Protein AF-A0A7S3DRX8-F1 (afdb_monomer)

Organism: NCBI:txid265537

Nearest PDB structures (foldseek):
  2kin-assembly1_B  TM=6.935E-01  e=4.777E-01  Rattus norvegicus
  3kin-assembly1_B  TM=5.069E-01  e=1.336E-01  Rattus norvegicus

InterPro domains:
  IPR001752 Kinesin motor domain [PF00225] (3-36)
  IPR001752 Kinesin motor domain [PS50067] (1-36)
  IPR027417 P-loop containing nucleoside triphosphate hydrolase [SSF52540] (3-72)
  IPR027640 Kinesin-like protein [PTHR47969] (2-103)

Sequence (115 aa):
GSGNSRTMMVVNISPVDTSLEESMNALQFATRVRNIQLDTAQQSGGGVVEKNLQDTIRGLKKQLKTLKGAQEKLETECTTLKRDNARMSEQVQTIQTARLQSKAYEGLQKQTIEL

Radius of gyration: 44.86 Å; Cα contacts (8 Å, |Δi|>4): 20; chains: 1; bounding box: 63×27×136 Å

Secondary structure (DSSP, 8-state):
---S-----------SGGGHHHHHHHHHHHHHHHT-------TTTHHHHHHHHHHHHHHHHHHHHHHHHHHHHHHHHHHHHHHHHHHHHHHHHHHHHHHHHHHHHHHHHHHHHT-

Mean predicted aligned error: 15.03 Å

Solvent-accessible surface area (backbone atoms only — not comparable to full-atom values): 6878 Å² total; per-residue (Å²): 133,90,71,80,65,92,84,82,88,86,85,88,72,68,96,47,77,94,41,44,68,62,39,49,52,53,49,54,50,50,53,56,58,70,68,58,80,69,74,63,72,53,83,88,49,51,67,62,52,50,49,52,49,52,53,47,53,54,50,53,54,50,51,51,53,52,52,50,57,50,48,56,49,51,51,54,49,51,55,48,51,53,52,52,51,52,52,51,52,53,51,52,51,52,53,52,50,52,52,52,52,53,53,51,52,55,51,53,54,54,58,64,74,77,110

Structure (mmCIF, N/CA/C/O backbone):
data_AF-A0A7S3DRX8-F1
#
_entry.id   AF-A0A7S3DRX8-F1
#
loop_
_atom_site.group_PDB
_atom_site.id
_atom_site.type_symbol
_atom_site.label_atom_id
_atom_site.label_alt_id
_atom_site.label_comp_id
_atom_site.label_asym_id
_atom_site.label_entity_id
_atom_site.label_seq_id
_atom_site.pdbx_PDB_ins_code
_atom_site.Cartn_x
_atom_site.Cartn_y
_atom_site.Cartn_z
_atom_site.occupancy
_atom_site.B_iso_or_equiv
_atom_site.auth_seq_id
_atom_site.auth_comp_id
_atom_site.auth_asym_id
_atom_site.auth_atom_id
_atom_site.pdbx_PDB_model_num
ATOM 1 N N . GLY A 1 1 ? 4.366 16.502 -21.809 1.00 44.28 1 GLY A N 1
ATOM 2 C CA . GLY A 1 1 ? 4.665 15.177 -21.241 1.00 44.28 1 GLY A CA 1
ATOM 3 C C . GLY A 1 1 ? 4.938 14.229 -22.382 1.00 44.28 1 GLY A C 1
ATOM 4 O O . GLY A 1 1 ? 4.124 14.176 -23.294 1.00 44.28 1 GLY A O 1
ATOM 5 N N . SER A 1 2 ? 6.091 13.568 -22.394 1.00 54.78 2 SER A N 1
ATOM 6 C CA . SER A 1 2 ? 6.409 12.514 -23.362 1.00 54.78 2 SER A CA 1
ATOM 7 C C . SER A 1 2 ? 5.609 11.250 -23.025 1.00 54.78 2 SER A C 1
ATOM 9 O O . SER A 1 2 ? 5.506 10.866 -21.864 1.00 54.78 2 SER A O 1
ATOM 11 N N . GLY A 1 3 ? 4.974 10.653 -24.036 1.00 57.44 3 GLY A N 1
ATOM 12 C CA . GLY A 1 3 ? 4.135 9.462 -23.889 1.00 57.44 3 GLY A CA 1
ATOM 13 C C . GLY A 1 3 ? 4.944 8.164 -23.823 1.00 57.44 3 GLY A C 1
ATOM 14 O O . GLY A 1 3 ? 6.032 8.069 -24.388 1.00 57.44 3 GLY A O 1
ATOM 15 N N . ASN A 1 4 ? 4.378 7.156 -23.156 1.00 67.19 4 ASN A N 1
ATOM 16 C CA . ASN A 1 4 ? 4.947 5.815 -23.022 1.00 67.19 4 ASN A CA 1
ATOM 17 C C . ASN A 1 4 ? 4.895 5.059 -24.364 1.00 67.19 4 ASN A C 1
ATOM 19 O O . ASN A 1 4 ? 3.880 4.444 -24.692 1.00 67.19 4 ASN A O 1
ATOM 23 N N . SER A 1 5 ? 5.970 5.124 -25.150 1.00 71.19 5 SER A N 1
ATOM 24 C CA . SER A 1 5 ? 6.077 4.444 -26.444 1.00 71.19 5 SER A CA 1
ATOM 25 C C . SER A 1 5 ? 7.514 4.012 -26.732 1.00 71.19 5 SER A C 1
ATOM 27 O O . SER A 1 5 ? 8.470 4.675 -26.328 1.00 71.19 5 SER A O 1
ATOM 29 N N . ARG A 1 6 ? 7.670 2.898 -27.457 1.00 77.75 6 ARG A N 1
ATOM 30 C CA . ARG A 1 6 ? 8.954 2.494 -28.041 1.00 77.75 6 ARG A CA 1
ATOM 31 C C . ARG A 1 6 ? 9.075 3.143 -29.413 1.00 77.75 6 ARG A C 1
ATOM 33 O O . ARG A 1 6 ? 8.393 2.737 -30.350 1.00 77.75 6 ARG A O 1
ATOM 40 N N . THR A 1 7 ? 9.944 4.139 -29.522 1.00 83.62 7 THR A N 1
ATOM 41 C CA . THR A 1 7 ? 10.124 4.910 -30.756 1.00 83.62 7 THR A CA 1
ATOM 42 C C . THR A 1 7 ? 11.378 4.454 -31.491 1.00 83.62 7 THR A C 1
ATOM 44 O O . THR A 1 7 ? 12.460 4.407 -30.910 1.00 83.62 7 THR A O 1
ATOM 47 N N . MET A 1 8 ? 11.235 4.149 -32.781 1.00 90.00 8 MET A N 1
ATOM 48 C CA . MET A 1 8 ? 12.342 3.869 -33.693 1.00 90.00 8 MET A CA 1
ATOM 49 C C . MET A 1 8 ? 12.413 4.978 -34.742 1.00 90.00 8 MET A C 1
ATOM 51 O O . MET A 1 8 ? 11.393 5.349 -35.318 1.00 90.00 8 MET A O 1
ATOM 55 N N . MET A 1 9 ? 13.616 5.488 -34.998 1.00 92.44 9 MET A N 1
ATOM 56 C CA . MET A 1 9 ? 13.884 6.446 -36.067 1.00 92.44 9 MET A CA 1
ATOM 57 C C . MET A 1 9 ? 14.766 5.778 -37.123 1.00 92.44 9 MET A C 1
ATOM 59 O O . MET A 1 9 ? 15.798 5.204 -36.784 1.00 92.44 9 MET A O 1
ATOM 63 N N . VAL A 1 10 ? 14.366 5.867 -38.392 1.00 95.25 10 VAL A N 1
ATOM 64 C CA . VAL A 1 10 ? 15.159 5.415 -39.545 1.00 95.25 10 VAL A CA 1
ATOM 65 C C . VAL A 1 10 ? 15.559 6.643 -40.350 1.00 95.25 10 VAL A C 1
ATOM 67 O O . VAL A 1 10 ? 14.716 7.490 -40.642 1.00 95.25 10 VAL A O 1
ATOM 70 N N . VAL A 1 11 ? 16.845 6.753 -40.678 1.00 95.50 11 VAL A N 1
ATOM 71 C CA . VAL A 1 11 ? 17.412 7.891 -41.408 1.00 95.50 11 VAL A CA 1
ATOM 72 C C . VAL A 1 11 ? 17.970 7.373 -42.721 1.00 95.50 11 VAL A C 1
ATOM 74 O O . VAL A 1 11 ? 18.864 6.531 -42.717 1.00 95.50 11 VAL A O 1
ATOM 77 N N . ASN A 1 12 ? 17.446 7.887 -43.829 1.00 94.38 12 ASN A N 1
ATOM 78 C CA . ASN A 1 12 ? 17.932 7.559 -45.164 1.00 94.38 12 ASN A CA 1
ATOM 79 C C . ASN A 1 12 ? 18.885 8.655 -45.628 1.00 94.38 12 ASN A C 1
ATOM 81 O O . ASN A 1 12 ? 18.575 9.838 -45.505 1.00 94.38 12 ASN A O 1
ATOM 85 N N . ILE A 1 13 ? 20.040 8.248 -46.145 1.00 95.06 13 ILE A N 1
ATOM 86 C CA . ILE A 1 13 ? 21.120 9.145 -46.553 1.00 95.06 13 ILE A CA 1
ATOM 87 C C . ILE A 1 13 ? 21.556 8.757 -47.959 1.00 95.06 13 ILE A C 1
ATOM 89 O O . ILE A 1 13 ? 21.603 7.572 -48.291 1.00 95.06 13 ILE A O 1
ATOM 93 N N . SER A 1 14 ? 21.868 9.759 -48.774 1.00 92.81 14 SER A N 1
ATOM 94 C CA . SER A 1 14 ? 22.416 9.557 -50.109 1.00 92.81 14 SER A CA 1
ATOM 95 C C . SER A 1 14 ? 23.948 9.632 -50.069 1.00 92.81 14 SER A C 1
ATOM 97 O O . SER A 1 14 ? 24.493 10.514 -49.408 1.00 92.81 14 SER A O 1
ATOM 99 N N . PRO A 1 15 ? 24.672 8.733 -50.759 1.00 90.12 15 PRO A N 1
ATOM 100 C CA . PRO A 1 15 ? 26.134 8.715 -50.743 1.00 90.12 15 PRO A CA 1
ATOM 101 C C . PRO A 1 15 ? 26.777 9.722 -51.713 1.00 90.12 15 PRO A C 1
ATOM 103 O O . PRO A 1 15 ? 27.983 9.657 -51.923 1.00 90.12 15 PRO A O 1
ATOM 106 N N . VAL A 1 16 ? 26.004 10.609 -52.352 1.00 95.00 16 VAL A N 1
ATOM 107 C CA . VAL A 1 16 ? 26.537 11.567 -53.336 1.00 95.00 16 VAL A CA 1
ATOM 108 C C . VAL A 1 16 ? 26.980 12.872 -52.677 1.00 95.00 16 VAL A C 1
ATOM 110 O O . VAL A 1 16 ? 26.274 13.424 -51.829 1.00 95.00 16 VAL A O 1
ATOM 113 N N . ASP A 1 17 ? 28.107 13.415 -53.136 1.00 92.94 17 ASP A N 1
ATOM 114 C CA . ASP A 1 17 ? 28.727 14.617 -52.560 1.00 92.94 17 ASP A CA 1
ATOM 115 C C . ASP A 1 17 ? 27.825 15.855 -52.621 1.00 92.94 17 ASP A C 1
ATOM 117 O O . ASP A 1 17 ? 27.841 16.693 -51.723 1.00 92.94 17 ASP A O 1
ATOM 121 N N . THR A 1 18 ? 26.964 15.951 -53.637 1.00 95.56 18 THR A N 1
ATOM 122 C CA . THR A 1 18 ? 26.011 17.065 -53.771 1.00 95.56 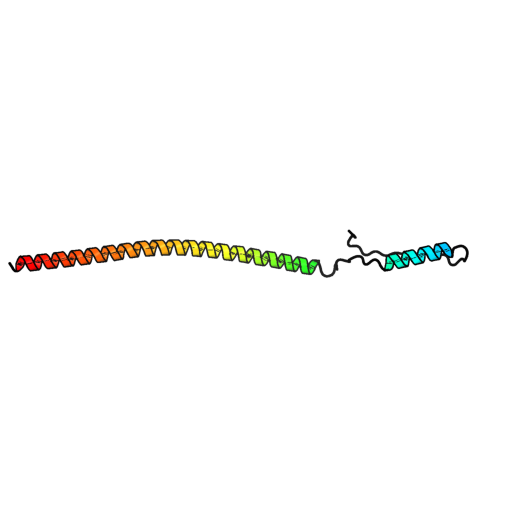18 THR A CA 1
ATOM 123 C C . THR A 1 18 ? 24.960 17.090 -52.662 1.00 95.56 18 THR A C 1
ATOM 125 O O . THR A 1 18 ? 24.338 18.122 -52.444 1.00 95.56 18 THR A O 1
ATOM 128 N N . SER A 1 19 ? 24.758 15.972 -51.958 1.00 92.88 19 SER A N 1
ATOM 129 C CA . SER A 1 19 ? 23.825 15.844 -50.830 1.00 92.88 19 SER A CA 1
ATOM 130 C C . SER A 1 19 ? 24.521 15.850 -49.467 1.00 92.88 19 SER A C 1
ATOM 132 O O . SER A 1 19 ? 23.897 15.530 -48.455 1.00 92.88 19 SER A O 1
ATOM 134 N N . LEU A 1 20 ? 25.815 16.191 -49.420 1.00 94.62 20 LEU A N 1
ATOM 135 C CA . LEU A 1 20 ? 26.625 16.114 -48.204 1.00 94.62 20 LEU A CA 1
ATOM 136 C C . LEU A 1 20 ? 26.066 16.981 -47.070 1.00 94.62 20 LEU A C 1
ATOM 138 O O . LEU A 1 20 ? 25.979 16.523 -45.933 1.00 94.62 20 LEU A O 1
ATOM 142 N N . GLU A 1 21 ? 25.661 18.215 -47.372 1.00 96.00 21 GLU A N 1
ATOM 143 C CA . GLU A 1 21 ? 25.141 19.147 -46.367 1.00 96.00 21 GLU A CA 1
ATOM 144 C C . GLU A 1 21 ? 23.827 18.642 -45.753 1.00 96.00 21 GLU A C 1
ATOM 146 O O . GLU A 1 21 ? 23.684 18.567 -44.531 1.00 96.00 21 GLU A O 1
ATOM 151 N N . GLU A 1 22 ? 22.888 18.206 -46.594 1.00 94.56 22 GLU A N 1
ATOM 152 C CA . GLU A 1 22 ? 21.608 17.640 -46.157 1.00 94.56 22 GLU A CA 1
ATOM 153 C C . GLU A 1 22 ? 21.804 16.345 -45.357 1.00 94.56 22 GLU A C 1
ATOM 155 O O . GLU A 1 22 ? 21.185 16.152 -44.308 1.00 94.56 22 GLU A O 1
ATOM 160 N N . SER A 1 23 ? 22.728 15.494 -45.804 1.00 96.38 23 SER A N 1
ATOM 161 C CA . SER A 1 23 ? 23.115 14.256 -45.123 1.00 96.38 23 SER A CA 1
ATOM 162 C C . SER A 1 23 ? 23.707 14.532 -43.741 1.00 96.38 23 SER A C 1
ATOM 164 O O . SER A 1 23 ? 23.362 13.866 -42.760 1.00 96.38 23 SER A O 1
ATOM 166 N N . MET A 1 24 ? 24.555 15.556 -43.634 1.00 95.75 24 MET A N 1
ATOM 167 C CA . MET A 1 24 ? 25.144 15.983 -42.370 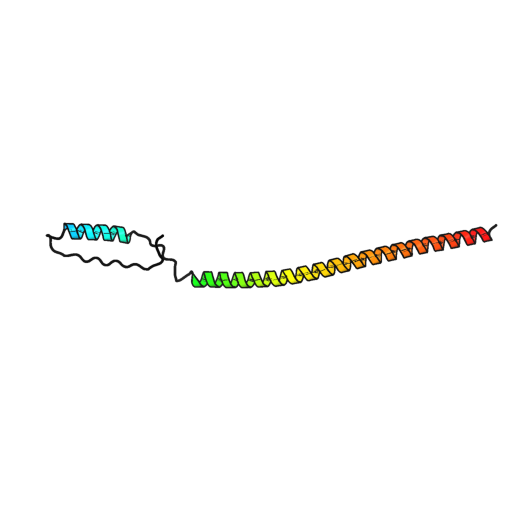1.00 95.75 24 MET A CA 1
ATOM 168 C C . MET A 1 24 ? 24.076 16.526 -41.413 1.00 95.75 24 MET A C 1
ATOM 170 O O . MET A 1 24 ? 24.057 16.153 -40.238 1.00 95.75 24 MET A O 1
ATOM 174 N N . ASN A 1 25 ? 23.131 17.322 -41.914 1.00 96.06 25 ASN A N 1
ATOM 175 C CA . ASN A 1 25 ? 22.008 17.834 -41.127 1.00 96.06 25 ASN A CA 1
ATOM 176 C C . ASN A 1 25 ? 21.095 16.702 -40.618 1.00 96.06 25 ASN A C 1
ATOM 178 O O . ASN A 1 25 ? 20.714 16.689 -39.440 1.00 96.06 25 ASN A O 1
ATOM 182 N N . ALA A 1 26 ? 20.796 15.711 -41.464 1.00 96.12 26 ALA A N 1
ATOM 183 C CA . ALA A 1 26 ? 20.013 14.533 -41.093 1.00 96.12 26 ALA A CA 1
ATOM 184 C C . ALA A 1 26 ? 20.701 13.707 -39.989 1.00 96.12 26 ALA A C 1
ATOM 186 O O . ALA A 1 26 ? 20.057 13.325 -39.007 1.00 96.12 26 ALA A O 1
ATOM 187 N N . LEU A 1 27 ? 22.019 13.495 -40.088 1.00 95.75 27 LEU A N 1
ATOM 188 C CA . LEU A 1 27 ? 22.815 12.792 -39.073 1.00 95.75 27 LEU A CA 1
ATOM 189 C C . LEU A 1 27 ? 22.888 13.546 -37.742 1.00 95.75 27 LEU A C 1
ATOM 191 O O . LEU A 1 27 ? 22.763 12.939 -36.673 1.00 95.75 27 LEU A O 1
ATOM 195 N N . GLN A 1 28 ? 23.055 14.869 -37.776 1.00 96.50 28 GLN A N 1
ATOM 196 C CA . GLN A 1 28 ? 23.053 15.693 -36.566 1.00 96.50 28 GLN A CA 1
ATOM 197 C C . GLN A 1 28 ? 21.695 15.647 -35.860 1.00 96.50 28 GLN A C 1
ATOM 199 O O . GLN A 1 28 ? 21.623 15.569 -34.630 1.00 96.50 28 GLN A O 1
ATOM 204 N N . PHE A 1 29 ? 20.598 15.667 -36.619 1.00 96.06 29 PHE A N 1
ATOM 205 C CA . PHE A 1 29 ? 19.262 15.505 -36.058 1.00 96.06 29 PHE A CA 1
ATOM 206 C C . PHE A 1 29 ? 19.068 14.112 -35.447 1.00 96.06 29 PHE A C 1
ATOM 208 O O . PHE A 1 29 ? 18.658 14.011 -34.291 1.00 96.06 29 PHE A O 1
ATOM 215 N N . ALA A 1 30 ? 19.459 13.053 -36.157 1.00 95.75 30 ALA A N 1
ATOM 216 C CA . ALA A 1 30 ? 19.412 11.681 -35.655 1.00 95.75 30 ALA A CA 1
ATOM 217 C C . ALA A 1 30 ? 20.201 11.505 -34.350 1.00 95.75 30 ALA A C 1
ATOM 219 O O . ALA A 1 30 ? 19.737 10.856 -33.413 1.00 95.75 30 ALA A O 1
ATOM 220 N N . THR A 1 31 ? 21.369 12.144 -34.258 1.00 94.94 31 THR A N 1
ATOM 221 C CA . THR A 1 31 ? 22.207 12.149 -33.052 1.00 94.94 31 THR A CA 1
ATOM 222 C C . THR A 1 31 ? 21.491 12.805 -31.874 1.00 94.94 31 THR A C 1
ATOM 224 O O . THR A 1 31 ? 21.497 12.265 -30.769 1.00 94.94 31 THR A O 1
ATOM 227 N N . ARG A 1 32 ? 20.816 13.940 -32.104 1.00 94.06 32 ARG A N 1
ATOM 228 C CA . ARG A 1 32 ? 20.004 14.599 -31.071 1.00 94.06 32 ARG A CA 1
ATOM 229 C C . ARG A 1 32 ? 18.835 13.721 -30.626 1.00 94.06 32 ARG A C 1
ATOM 231 O O . ARG A 1 32 ? 18.632 13.575 -29.426 1.00 94.06 32 ARG A O 1
ATOM 238 N N . VAL A 1 33 ? 18.114 13.102 -31.563 1.00 91.00 33 VAL A N 1
ATOM 239 C CA . VAL A 1 33 ? 16.969 12.221 -31.265 1.00 91.00 33 VAL A CA 1
ATOM 240 C C . VAL A 1 33 ? 17.399 10.968 -30.503 1.00 91.00 33 VAL A C 1
ATOM 242 O O . VAL A 1 33 ? 16.726 10.580 -29.553 1.00 91.00 33 VAL A O 1
ATOM 245 N N . ARG A 1 34 ? 18.548 10.372 -30.845 1.00 88.81 34 ARG A N 1
ATOM 246 C CA . ARG A 1 34 ? 19.117 9.217 -30.129 1.00 88.81 34 ARG A CA 1
ATOM 247 C C . ARG A 1 34 ? 19.344 9.496 -28.641 1.00 88.81 34 ARG A C 1
ATOM 249 O O . ARG A 1 34 ? 19.218 8.586 -27.829 1.00 88.81 34 ARG A O 1
ATOM 256 N N . ASN A 1 35 ? 19.677 10.737 -28.292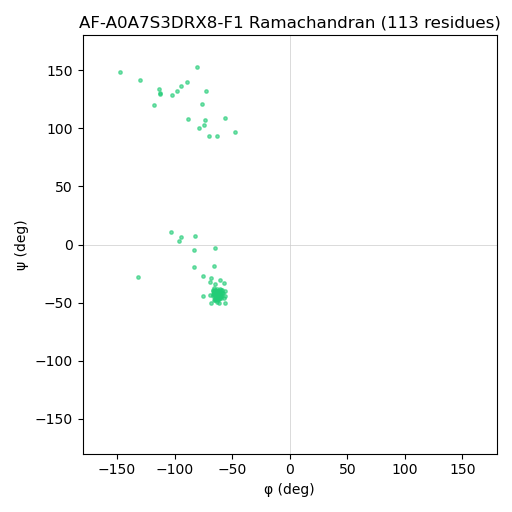 1.00 86.12 35 ASN A N 1
ATOM 257 C CA . ASN A 1 35 ? 19.934 11.142 -26.910 1.00 86.12 35 ASN A CA 1
ATOM 258 C C . ASN A 1 35 ? 18.656 11.479 -26.128 1.00 86.12 35 ASN A C 1
ATOM 260 O O . ASN A 1 35 ? 18.731 11.744 -24.928 1.00 86.12 35 ASN A O 1
ATOM 264 N N . ILE A 1 36 ? 17.483 11.465 -26.771 1.00 85.00 36 ILE A N 1
ATOM 265 C CA . ILE A 1 36 ? 16.208 11.650 -26.082 1.00 85.00 36 ILE A CA 1
ATOM 266 C C . ILE A 1 36 ? 15.892 10.370 -25.311 1.00 85.00 36 ILE A C 1
ATOM 268 O O . ILE A 1 36 ? 15.503 9.349 -25.877 1.00 85.00 36 ILE A O 1
ATOM 272 N N . GLN A 1 37 ? 16.025 10.445 -23.990 1.00 73.69 37 GLN A N 1
ATOM 273 C CA . GLN A 1 37 ? 15.536 9.409 -23.093 1.00 73.69 37 GLN A CA 1
ATOM 274 C C . GLN A 1 37 ? 14.027 9.588 -22.940 1.00 73.69 37 GLN A C 1
ATOM 276 O O . GLN A 1 37 ? 13.548 10.459 -22.215 1.00 73.69 37 GLN A O 1
ATOM 281 N N . LEU A 1 38 ? 13.266 8.779 -23.674 1.00 72.00 38 LEU A N 1
ATOM 282 C CA . LEU A 1 38 ? 11.857 8.584 -23.371 1.00 72.00 38 LEU 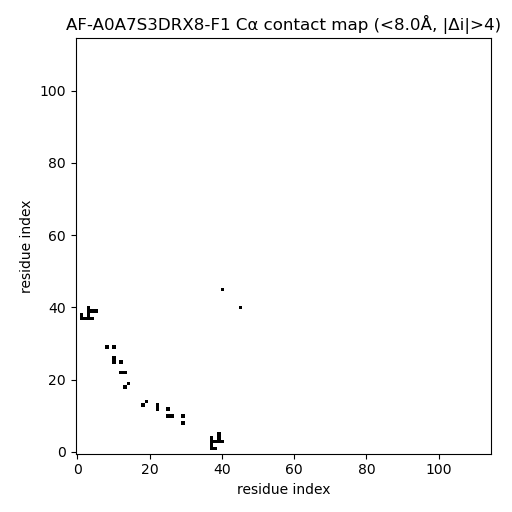A CA 1
ATOM 283 C C . LEU A 1 38 ? 11.798 7.662 -22.160 1.00 72.00 38 LEU A C 1
ATOM 285 O O . LEU A 1 38 ? 12.341 6.557 -22.203 1.00 72.00 38 LEU A O 1
ATOM 289 N N . ASP A 1 39 ? 11.177 8.142 -21.086 1.00 60.47 39 ASP A N 1
ATOM 290 C CA . ASP A 1 39 ? 10.939 7.346 -19.891 1.00 60.47 39 ASP A CA 1
ATOM 291 C C . ASP A 1 39 ? 10.015 6.188 -20.283 1.00 60.47 39 ASP A C 1
ATOM 293 O O . ASP A 1 39 ? 8.795 6.321 -20.420 1.00 60.47 39 ASP A O 1
ATOM 297 N N . THR A 1 40 ? 10.630 5.060 -20.624 1.00 55.78 40 THR A N 1
ATOM 298 C CA . THR A 1 40 ? 9.901 3.839 -20.921 1.00 55.78 40 THR A CA 1
ATOM 299 C C . THR A 1 40 ? 9.442 3.317 -19.578 1.00 55.78 40 THR A C 1
ATOM 301 O O . THR A 1 40 ? 10.226 2.745 -18.822 1.00 55.78 40 THR A O 1
ATOM 304 N N . ALA A 1 41 ? 8.159 3.512 -19.265 1.00 55.03 41 ALA A N 1
ATOM 305 C CA . ALA A 1 41 ? 7.555 2.775 -18.174 1.00 55.03 41 ALA A CA 1
ATOM 306 C C . ALA A 1 41 ? 7.765 1.300 -18.511 1.00 55.03 41 ALA A C 1
ATOM 308 O O . ALA A 1 41 ? 7.203 0.785 -19.480 1.00 55.03 41 ALA A O 1
ATOM 309 N N . GLN A 1 42 ? 8.656 0.660 -17.760 1.00 52.81 42 GLN A N 1
ATOM 310 C CA . GLN A 1 42 ? 8.964 -0.755 -17.831 1.00 52.81 42 GLN A CA 1
ATOM 311 C C . GLN A 1 42 ? 7.641 -1.533 -17.853 1.00 52.81 42 GLN A C 1
ATOM 313 O O . GLN A 1 42 ? 7.051 -1.827 -16.812 1.00 52.81 42 GLN A O 1
ATOM 318 N N . GLN A 1 43 ? 7.171 -1.900 -19.049 1.00 51.25 43 GLN A N 1
ATOM 319 C CA . GLN A 1 43 ? 6.008 -2.775 -19.217 1.00 51.25 43 GLN A CA 1
ATOM 320 C C . GLN A 1 43 ? 6.277 -4.185 -18.658 1.00 51.25 43 GLN A C 1
ATOM 322 O O . GLN A 1 43 ? 5.368 -5.002 -18.590 1.00 51.25 43 GLN A O 1
ATOM 327 N N . SER A 1 44 ? 7.492 -4.444 -18.168 1.00 45.97 44 SER A N 1
ATOM 328 C CA . SER A 1 44 ? 7.874 -5.668 -17.466 1.00 45.97 44 SER A CA 1
ATOM 329 C C . SER A 1 44 ? 7.826 -5.563 -15.928 1.00 45.97 44 SER A C 1
ATOM 331 O O . SER A 1 44 ? 8.162 -6.535 -15.262 1.00 45.97 44 SER A O 1
ATOM 333 N N . GLY A 1 45 ? 7.403 -4.431 -15.342 1.00 47.12 45 GLY A N 1
ATOM 334 C CA . GLY A 1 45 ? 7.322 -4.253 -13.877 1.00 47.12 45 GLY A CA 1
ATOM 335 C C . GLY A 1 45 ? 6.001 -3.675 -13.355 1.00 47.12 45 GLY A C 1
ATOM 336 O O . GLY A 1 45 ? 5.593 -3.991 -12.238 1.00 47.12 45 GLY A O 1
ATOM 337 N N . GLY A 1 46 ? 5.289 -2.884 -14.166 1.00 49.6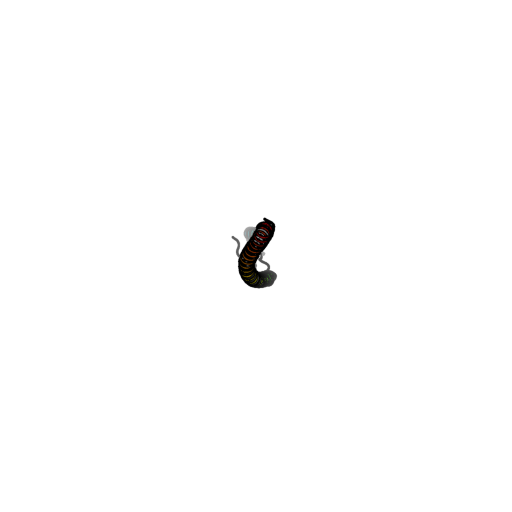9 46 GLY A N 1
ATOM 338 C CA . GLY A 1 46 ? 4.057 -2.199 -13.747 1.00 49.69 46 GLY A CA 1
ATOM 339 C C . GLY A 1 46 ? 2.904 -3.138 -13.384 1.00 49.69 46 GLY A C 1
ATOM 340 O O . GLY A 1 46 ? 2.306 -2.974 -12.332 1.00 49.69 46 GLY A O 1
ATOM 341 N N . GLY A 1 47 ? 2.637 -4.176 -14.184 1.00 56.31 47 GLY A N 1
ATOM 342 C CA . GLY A 1 47 ? 1.501 -5.079 -13.943 1.00 56.31 47 GLY A CA 1
ATOM 343 C C . GLY A 1 47 ? 1.654 -5.971 -12.705 1.00 56.31 47 GLY A C 1
ATOM 344 O O . GLY A 1 47 ? 0.670 -6.267 -12.032 1.00 56.31 47 GLY A O 1
ATOM 345 N N . VAL A 1 48 ? 2.883 -6.376 -12.364 1.00 62.22 48 VAL A N 1
ATOM 346 C CA . VAL A 1 48 ? 3.155 -7.159 -11.145 1.00 62.22 48 VAL A CA 1
ATOM 347 C C . VAL A 1 48 ? 3.083 -6.264 -9.914 1.00 62.22 48 VAL A C 1
ATOM 349 O O . VAL A 1 48 ? 2.445 -6.636 -8.935 1.00 62.22 48 VAL A O 1
ATOM 352 N N . VAL A 1 49 ? 3.677 -5.067 -9.965 1.00 71.38 49 VAL A N 1
ATOM 353 C CA . VAL A 1 49 ? 3.604 -4.102 -8.859 1.00 71.38 49 VAL A CA 1
ATOM 354 C C . VAL A 1 49 ? 2.164 -3.644 -8.639 1.00 71.38 49 VAL A C 1
ATOM 356 O O . VAL A 1 49 ? 1.689 -3.667 -7.512 1.00 71.38 49 VAL A O 1
ATOM 359 N N . GLU A 1 50 ? 1.431 -3.314 -9.698 1.00 73.38 50 GLU A N 1
ATOM 360 C CA . GLU A 1 50 ? 0.032 -2.904 -9.613 1.00 73.38 50 GLU A CA 1
ATOM 361 C C . GLU A 1 50 ? -0.856 -4.026 -9.069 1.00 73.38 50 GLU A C 1
ATOM 363 O O . GLU A 1 50 ? -1.653 -3.787 -8.164 1.00 73.38 50 GLU A O 1
ATOM 368 N N . LYS A 1 51 ? -0.672 -5.269 -9.531 1.00 78.44 51 LYS A N 1
ATOM 369 C CA . LYS A 1 51 ? -1.401 -6.426 -8.996 1.00 78.44 51 LYS A CA 1
ATOM 370 C C . LYS A 1 51 ? -1.062 -6.690 -7.528 1.00 78.44 51 LYS A C 1
ATOM 372 O O . LYS A 1 51 ? -1.973 -6.865 -6.724 1.00 78.44 51 LYS A O 1
ATOM 377 N N . ASN A 1 52 ? 0.215 -6.633 -7.153 1.00 80.56 52 ASN A N 1
ATOM 378 C CA . ASN A 1 52 ? 0.648 -6.790 -5.763 1.00 80.56 52 ASN A CA 1
ATOM 379 C C . ASN A 1 52 ? 0.076 -5.686 -4.863 1.00 80.56 52 ASN A C 1
ATOM 381 O O . ASN A 1 52 ? -0.374 -5.959 -3.749 1.00 80.56 52 ASN A O 1
ATOM 385 N N . LEU A 1 53 ? 0.048 -4.442 -5.345 1.00 86.88 53 LEU A N 1
ATOM 386 C CA . LEU A 1 53 ? -0.558 -3.318 -4.636 1.00 86.88 53 LEU A CA 1
ATOM 387 C C . LEU A 1 53 ? -2.075 -3.498 -4.514 1.00 86.88 53 LEU A C 1
ATOM 389 O O . LEU A 1 53 ? -2.624 -3.295 -3.433 1.00 86.88 53 LEU A O 1
ATOM 393 N N . GLN A 1 54 ? -2.758 -3.941 -5.572 1.00 87.75 54 GLN A N 1
ATOM 394 C CA . GLN A 1 54 ? -4.192 -4.242 -5.537 1.00 87.75 54 GLN A CA 1
ATOM 395 C C . GLN A 1 54 ? -4.519 -5.372 -4.551 1.00 87.75 54 GLN A C 1
ATOM 397 O O . GLN A 1 54 ? -5.481 -5.256 -3.783 1.00 87.75 54 GLN A O 1
ATOM 402 N N . ASP A 1 55 ? -3.717 -6.436 -4.523 1.00 91.50 55 ASP A N 1
ATOM 403 C CA . ASP A 1 55 ? -3.876 -7.549 -3.585 1.00 91.50 55 ASP A CA 1
ATOM 404 C C . ASP A 1 55 ? -3.597 -7.107 -2.140 1.00 91.50 55 ASP A C 1
ATOM 406 O O . ASP A 1 55 ? -4.365 -7.443 -1.234 1.00 91.50 55 ASP A O 1
ATOM 410 N N . THR A 1 56 ? -2.591 -6.254 -1.928 1.00 93.31 56 THR A N 1
ATOM 411 C CA . THR A 1 56 ? -2.295 -5.645 -0.619 1.00 93.31 56 THR A CA 1
ATOM 412 C C . THR A 1 56 ? -3.451 -4.766 -0.144 1.00 93.31 56 THR A C 1
ATOM 414 O O . THR A 1 56 ? -3.932 -4.929 0.976 1.00 93.31 56 THR A O 1
ATOM 417 N N . ILE A 1 57 ? -3.982 -3.890 -1.005 1.00 95.12 57 ILE A N 1
ATOM 418 C CA . ILE A 1 57 ? -5.147 -3.047 -0.696 1.00 95.12 57 ILE A CA 1
ATOM 419 C C . ILE A 1 57 ? -6.356 -3.916 -0.337 1.00 95.12 57 ILE A C 1
ATOM 421 O O . ILE A 1 57 ? -7.086 -3.613 0.609 1.00 95.12 57 ILE A O 1
ATOM 425 N N . ARG A 1 58 ? -6.580 -5.014 -1.065 1.00 95.94 58 ARG A N 1
ATOM 426 C CA . ARG A 1 58 ? -7.675 -5.949 -0.790 1.00 95.94 58 ARG A CA 1
ATOM 427 C C . ARG A 1 58 ? -7.496 -6.649 0.557 1.00 95.94 58 ARG A C 1
ATOM 429 O O . ARG A 1 58 ? -8.468 -6.769 1.305 1.00 95.94 58 ARG A O 1
ATOM 436 N N . GLY A 1 59 ? -6.278 -7.086 0.872 1.00 96.75 59 GLY A N 1
ATOM 437 C CA . GLY A 1 59 ? -5.926 -7.688 2.158 1.00 96.75 59 GLY A CA 1
ATOM 438 C C . GLY A 1 59 ? -6.145 -6.723 3.322 1.00 96.75 59 GLY A C 1
ATOM 439 O O . GLY A 1 59 ? -6.879 -7.042 4.258 1.00 96.75 59 GLY A O 1
ATOM 440 N N . LEU A 1 60 ? -5.610 -5.507 3.212 1.00 95.94 60 LEU A N 1
ATOM 441 C CA . LEU A 1 60 ? -5.756 -4.460 4.224 1.00 95.94 60 LEU A CA 1
ATOM 442 C C . LEU A 1 60 ? -7.222 -4.063 4.435 1.00 95.94 60 LEU A C 1
ATOM 444 O O . LEU A 1 60 ? -7.668 -3.941 5.573 1.00 95.94 60 LEU A O 1
ATOM 448 N N . LYS A 1 61 ? -8.021 -3.944 3.366 1.00 96.38 61 LYS A N 1
ATOM 449 C CA . LYS A 1 61 ? -9.469 -3.689 3.484 1.00 96.38 61 LYS A CA 1
ATOM 450 C C . LYS A 1 61 ? -10.199 -4.796 4.248 1.00 96.38 61 LYS A C 1
ATOM 452 O O . LYS A 1 61 ? -11.087 -4.496 5.046 1.00 96.38 61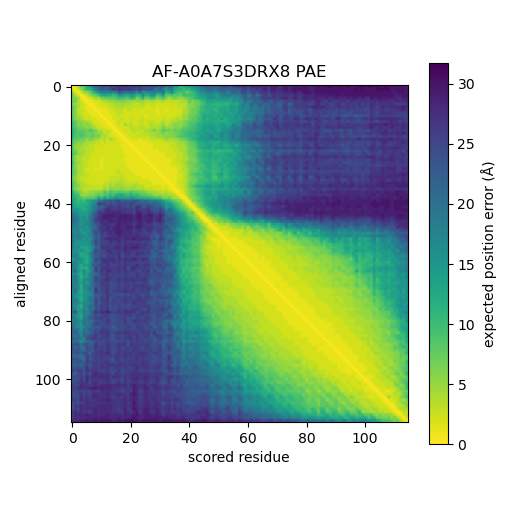 LYS A O 1
ATOM 457 N N . LYS A 1 62 ? -9.839 -6.067 4.029 1.00 97.00 62 LYS A N 1
ATOM 458 C CA . LYS A 1 62 ? -10.413 -7.190 4.790 1.00 97.00 62 LYS A CA 1
ATOM 459 C C . LYS A 1 62 ? -10.033 -7.112 6.266 1.00 97.00 62 LYS A C 1
ATOM 461 O O . LYS A 1 62 ? -10.914 -7.240 7.109 1.00 97.00 62 LYS A O 1
ATOM 466 N N . GLN A 1 63 ? -8.759 -6.861 6.569 1.00 96.38 63 GLN A N 1
ATOM 467 C CA . GLN A 1 63 ? -8.293 -6.706 7.948 1.00 96.38 63 GLN A CA 1
ATOM 468 C C . GLN A 1 63 ? -9.011 -5.553 8.654 1.00 96.38 63 GLN A C 1
ATOM 470 O O . GLN A 1 63 ? -9.545 -5.762 9.737 1.00 96.38 63 GLN A O 1
ATOM 475 N N . LEU A 1 64 ? -9.133 -4.387 8.012 1.00 95.94 64 LEU A N 1
ATOM 476 C CA . LEU A 1 64 ? -9.886 -3.251 8.552 1.00 95.94 64 LEU A CA 1
ATOM 477 C C . LEU A 1 64 ? -11.337 -3.612 8.876 1.00 95.94 64 LEU A C 1
ATOM 479 O O . LEU A 1 64 ? -11.830 -3.263 9.944 1.00 95.94 64 LEU A O 1
ATOM 483 N N . LYS A 1 65 ? -12.021 -4.342 7.987 1.00 97.31 65 LYS A N 1
ATOM 484 C CA . LYS A 1 65 ? -13.400 -4.781 8.232 1.00 97.31 65 LYS A CA 1
ATOM 485 C C . LYS A 1 65 ? -13.493 -5.721 9.438 1.00 97.31 65 LYS A C 1
ATOM 487 O O . LYS A 1 65 ? -14.389 -5.558 10.263 1.00 97.31 65 LYS A O 1
ATOM 492 N N . THR A 1 66 ? -12.581 -6.686 9.545 1.00 96.81 66 THR A N 1
ATOM 493 C CA . THR A 1 66 ? -12.552 -7.636 10.665 1.00 96.81 66 THR A CA 1
ATOM 494 C C . THR A 1 66 ? -12.242 -6.938 11.985 1.00 96.81 66 THR A C 1
ATOM 496 O O . THR A 1 66 ? -12.965 -7.151 12.956 1.00 96.81 66 THR A O 1
ATOM 499 N N . LEU A 1 67 ? -11.215 -6.081 12.020 1.00 95.62 67 LEU A N 1
ATOM 500 C CA . LEU A 1 67 ? -10.862 -5.324 13.222 1.00 95.62 67 LEU A CA 1
ATOM 501 C C . LEU A 1 67 ? -12.004 -4.412 13.659 1.00 95.62 67 LEU A C 1
ATOM 503 O O . LEU A 1 67 ? -12.324 -4.389 14.841 1.00 95.62 67 LEU A O 1
ATOM 507 N N . LYS A 1 68 ? -12.658 -3.721 12.722 1.00 96.94 68 LYS A N 1
ATOM 508 C CA . LYS A 1 68 ? -13.801 -2.864 13.044 1.00 96.94 68 LYS A CA 1
ATOM 509 C C . LYS A 1 68 ? -14.956 -3.661 13.660 1.00 96.94 68 LYS A C 1
ATOM 511 O O . LYS A 1 68 ? -15.492 -3.264 14.686 1.00 96.94 68 LYS A O 1
ATOM 516 N N . GLY A 1 69 ? -15.290 -4.822 13.093 1.00 96.94 69 GLY A N 1
ATOM 517 C CA . GLY A 1 69 ? -16.325 -5.689 13.664 1.00 96.94 69 GLY A CA 1
ATOM 518 C C . GLY A 1 69 ? -15.954 -6.254 15.041 1.00 96.94 69 GLY A C 1
ATOM 519 O O . GLY A 1 69 ? -16.824 -6.429 15.889 1.00 96.94 69 GLY A O 1
ATOM 520 N N . ALA A 1 70 ? -14.671 -6.534 15.288 1.00 96.25 70 ALA A N 1
ATOM 521 C CA . ALA A 1 70 ? -14.198 -6.934 16.611 1.00 96.25 70 ALA A CA 1
ATOM 522 C C . ALA A 1 70 ? -14.270 -5.770 17.611 1.00 96.25 70 ALA A C 1
ATOM 524 O O . ALA A 1 70 ? -14.753 -5.963 18.722 1.00 96.25 70 ALA A O 1
ATOM 525 N N . GLN A 1 71 ? -13.860 -4.567 17.202 1.00 96.50 71 GLN A N 1
ATOM 526 C CA . GLN A 1 71 ? -13.952 -3.355 18.012 1.00 96.50 71 GLN A CA 1
ATOM 527 C C . GLN A 1 71 ? -15.394 -3.095 18.458 1.00 96.50 71 GLN A C 1
ATOM 529 O O . GLN A 1 71 ? -15.632 -2.939 19.650 1.00 96.50 71 GLN A O 1
ATOM 534 N N . GLU A 1 72 ? -16.355 -3.117 17.531 1.00 97.12 72 GLU A N 1
ATOM 535 C CA . GLU A 1 72 ? -17.775 -2.902 17.843 1.00 97.12 72 GLU A CA 1
ATOM 536 C C . GLU A 1 72 ? -18.286 -3.923 18.875 1.00 97.12 72 GLU A C 1
ATOM 538 O O . GLU A 1 72 ? -18.964 -3.559 19.836 1.00 97.12 72 GLU A O 1
ATOM 543 N N . LYS A 1 73 ? -17.904 -5.201 18.743 1.00 96.50 73 LYS A N 1
ATOM 544 C CA . LYS A 1 73 ? -18.254 -6.237 19.729 1.00 96.50 73 LYS A CA 1
ATOM 545 C C . LYS A 1 73 ? -17.646 -5.955 21.101 1.00 96.50 73 LYS A C 1
ATOM 547 O O . LYS A 1 73 ? -18.379 -5.959 22.089 1.00 96.50 73 LYS A O 1
ATOM 552 N N . LEU A 1 74 ? -16.344 -5.669 21.168 1.00 96.31 74 LEU A N 1
ATOM 553 C CA . LEU A 1 74 ? -15.682 -5.343 22.434 1.00 96.31 74 LEU A CA 1
ATOM 554 C C . LEU A 1 74 ? -16.285 -4.094 23.085 1.00 96.31 74 LEU A C 1
ATOM 556 O O . LEU A 1 74 ? -16.446 -4.057 24.302 1.00 96.31 74 LEU A O 1
ATOM 560 N N . GLU A 1 75 ? -16.655 -3.082 22.302 1.00 96.44 75 GLU A N 1
ATOM 561 C CA . GLU A 1 75 ? -17.336 -1.893 22.814 1.00 96.44 75 GLU A CA 1
ATOM 562 C C . GLU A 1 75 ? -18.691 -2.259 23.434 1.00 96.44 75 GLU A C 1
ATOM 564 O O . GLU A 1 75 ? -18.966 -1.868 24.572 1.00 96.44 75 GLU A O 1
ATOM 569 N N . THR A 1 76 ? -19.511 -3.074 22.760 1.00 96.56 76 THR A N 1
ATOM 570 C CA . THR A 1 76 ? -20.793 -3.529 23.329 1.00 96.56 76 THR A CA 1
ATOM 571 C C . THR A 1 76 ? -20.614 -4.339 24.614 1.00 96.56 76 THR A C 1
ATOM 573 O O . THR A 1 76 ? -21.321 -4.101 25.599 1.00 96.56 76 THR A O 1
ATOM 576 N N . GLU A 1 77 ? -19.626 -5.230 24.663 1.00 97.25 77 GLU A N 1
ATOM 577 C CA . GLU A 1 77 ? -19.313 -6.022 25.853 1.00 97.25 77 GLU A CA 1
ATOM 578 C C . GLU A 1 77 ? -18.852 -5.124 27.006 1.00 97.25 77 GLU A C 1
ATOM 580 O O . GLU A 1 77 ? -19.376 -5.209 28.116 1.00 97.25 77 GLU A O 1
ATOM 585 N N . CYS A 1 78 ? -17.963 -4.167 26.728 1.00 95.31 78 CYS A N 1
ATOM 586 C CA . CYS A 1 78 ? -17.479 -3.210 27.715 1.00 95.31 78 CYS A CA 1
ATOM 587 C C . CYS A 1 78 ? -18.620 -2.353 28.286 1.00 95.31 78 CYS A C 1
ATOM 589 O O . CYS A 1 78 ? -18.676 -2.117 29.494 1.00 95.31 78 CYS A O 1
ATOM 591 N N . THR A 1 79 ? -19.566 -1.907 27.451 1.00 96.94 79 THR A N 1
ATOM 592 C CA . THR A 1 79 ? -20.739 -1.159 27.940 1.00 96.94 79 THR A CA 1
ATOM 593 C C . THR A 1 79 ? -21.649 -2.007 28.825 1.00 96.94 79 THR A C 1
ATOM 595 O O . THR A 1 79 ? -22.167 -1.501 29.820 1.00 96.94 79 THR A O 1
ATOM 598 N N . THR A 1 80 ? -21.813 -3.290 28.502 1.00 97.06 80 THR A N 1
ATOM 599 C CA . THR A 1 80 ? -22.634 -4.225 29.282 1.00 97.06 80 THR A CA 1
ATOM 600 C C . THR A 1 80 ? -21.988 -4.496 30.636 1.00 97.06 80 THR A C 1
ATOM 602 O O . THR A 1 80 ? -22.606 -4.244 31.667 1.00 97.06 80 THR A O 1
ATOM 605 N N . LEU A 1 81 ? -20.701 -4.851 30.643 1.00 96.38 81 LEU A N 1
ATOM 606 C CA . LEU A 1 81 ? -19.934 -5.071 31.868 1.00 96.38 81 LEU A CA 1
ATOM 607 C C . LEU A 1 81 ? -19.907 -3.829 32.765 1.00 96.38 81 LEU A C 1
ATOM 609 O O . LEU A 1 81 ? -20.039 -3.949 33.980 1.00 96.38 81 LEU A O 1
ATOM 613 N N . LYS A 1 82 ? -19.791 -2.622 32.196 1.00 97.06 82 LYS A N 1
ATOM 614 C CA . LYS A 1 82 ? -19.880 -1.375 32.975 1.00 97.06 82 LYS A CA 1
ATOM 615 C C . LYS A 1 82 ? -21.236 -1.215 33.666 1.00 97.06 82 LYS A C 1
ATOM 617 O O . LYS A 1 82 ? -21.269 -0.803 34.824 1.00 97.06 82 LYS A O 1
ATOM 622 N N . ARG A 1 83 ? -22.342 -1.539 32.986 1.00 96.81 83 ARG A N 1
ATOM 623 C CA . ARG A 1 83 ? -23.690 -1.483 33.581 1.00 96.81 83 ARG A CA 1
ATOM 624 C 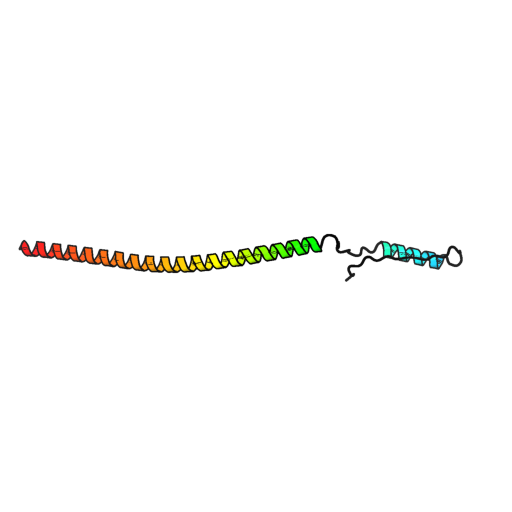C . ARG A 1 83 ? -23.866 -2.523 34.678 1.00 96.81 83 ARG A C 1
ATOM 626 O O . ARG A 1 83 ? -24.386 -2.189 35.739 1.00 96.81 83 ARG A O 1
ATOM 633 N N . ASP A 1 84 ? -23.422 -3.751 34.442 1.00 96.94 84 ASP A N 1
ATOM 634 C CA . ASP A 1 84 ? -23.550 -4.827 35.425 1.00 96.94 84 ASP A CA 1
ATOM 635 C C . ASP A 1 84 ? -22.701 -4.546 36.664 1.00 96.94 84 ASP A C 1
ATOM 637 O O . ASP A 1 84 ? -23.175 -4.704 37.786 1.00 96.94 84 ASP A O 1
ATOM 641 N N . ASN A 1 85 ? -21.490 -4.016 36.481 1.00 96.56 85 ASN A N 1
ATOM 642 C CA . ASN A 1 85 ? -20.638 -3.610 37.591 1.00 96.56 85 ASN A CA 1
ATOM 643 C C . ASN A 1 85 ? -21.275 -2.478 38.422 1.00 96.56 85 ASN A C 1
ATOM 645 O O . ASN A 1 85 ? -21.252 -2.524 39.650 1.00 96.56 85 ASN A O 1
ATOM 649 N N . ALA A 1 86 ? -21.918 -1.498 37.774 1.00 96.75 86 ALA A N 1
ATOM 650 C CA . ALA A 1 86 ? -22.665 -0.452 38.477 1.00 96.75 86 ALA A CA 1
ATOM 651 C C . ALA A 1 86 ? -23.840 -1.026 39.292 1.00 96.75 86 ALA A C 1
ATOM 653 O O . ALA A 1 86 ? -23.987 -0.693 40.466 1.00 96.75 86 ALA A O 1
ATOM 654 N N . ARG A 1 87 ? -24.623 -1.942 38.704 1.00 96.88 87 ARG A N 1
ATOM 655 C CA . ARG A 1 87 ? -25.736 -2.623 39.391 1.00 96.88 87 ARG A CA 1
ATOM 656 C C . ARG A 1 87 ? -25.265 -3.444 40.587 1.00 96.88 87 ARG A C 1
ATOM 658 O O . ARG A 1 87 ? -25.858 -3.361 41.657 1.00 96.88 87 ARG A O 1
ATOM 665 N N . MET A 1 88 ? -24.199 -4.224 40.424 1.00 96.62 88 MET A N 1
ATOM 666 C CA . MET A 1 88 ? -23.639 -5.009 41.525 1.00 96.62 88 MET A CA 1
ATOM 667 C C . MET A 1 88 ? -23.112 -4.109 42.643 1.00 96.62 88 MET A C 1
ATOM 669 O O . MET A 1 88 ? -23.328 -4.408 43.813 1.00 96.62 88 MET A O 1
ATOM 673 N N . SER A 1 89 ? -22.457 -2.995 42.304 1.00 96.12 89 SER A N 1
ATOM 674 C CA . SER A 1 89 ? -21.981 -2.022 43.293 1.00 96.12 89 SER A CA 1
ATOM 675 C C . SER A 1 89 ? -23.133 -1.452 44.133 1.00 96.12 89 SER A C 1
ATOM 677 O O . SER A 1 89 ? -23.053 -1.419 45.362 1.00 96.12 89 SER A O 1
ATOM 679 N N . GLU A 1 90 ? -24.249 -1.095 43.492 1.00 96.38 90 GLU A N 1
ATOM 680 C CA . GLU A 1 90 ? -25.461 -0.617 44.170 1.00 96.38 90 GLU A CA 1
ATOM 681 C C . GLU A 1 90 ? -26.094 -1.698 45.067 1.00 96.38 90 GLU A C 1
ATOM 683 O O . GLU A 1 90 ? -26.467 -1.432 46.214 1.00 96.38 90 GLU A O 1
ATOM 688 N N . GLN A 1 91 ? -26.153 -2.947 44.592 1.00 96.50 91 GLN A N 1
ATOM 689 C CA . GLN A 1 91 ? -26.625 -4.080 45.395 1.00 96.50 91 GLN A CA 1
ATOM 690 C C . GLN A 1 91 ? -25.747 -4.312 46.628 1.00 96.50 91 GLN A C 1
ATOM 692 O O . GLN A 1 91 ? -26.267 -4.510 47.727 1.00 96.50 91 GLN A O 1
ATOM 697 N N . VAL A 1 92 ? -24.421 -4.255 46.473 1.00 95.69 92 VAL A N 1
ATOM 698 C CA . VAL A 1 92 ? -23.473 -4.402 47.585 1.00 95.69 92 VAL A CA 1
ATOM 699 C C . VAL A 1 92 ? -23.679 -3.295 48.616 1.00 95.69 92 VAL A C 1
ATOM 701 O O . VAL A 1 92 ? -23.769 -3.602 49.805 1.00 95.69 9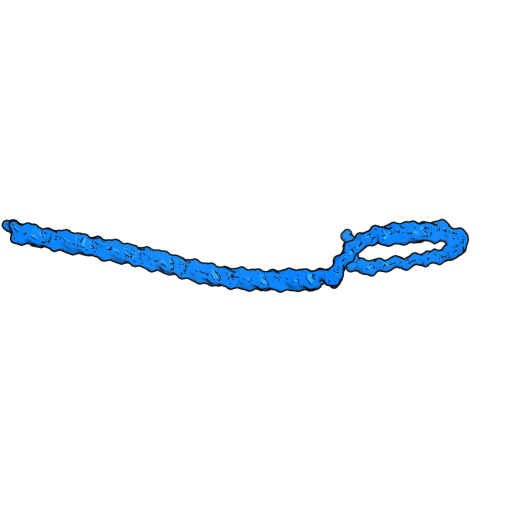2 VAL A O 1
ATOM 704 N N . GLN A 1 93 ? -23.821 -2.038 48.186 1.00 96.25 93 GLN A N 1
ATOM 705 C CA . GLN A 1 93 ? -24.108 -0.925 49.096 1.00 96.25 93 GLN A CA 1
ATOM 706 C C . GLN A 1 93 ? -25.433 -1.124 49.837 1.00 96.25 93 GLN A C 1
ATOM 708 O O . GLN A 1 93 ? -25.477 -0.986 51.058 1.00 96.25 93 GLN A O 1
ATOM 713 N N . THR A 1 94 ? -26.491 -1.524 49.133 1.00 96.19 94 THR A N 1
ATOM 714 C CA . THR A 1 94 ? -27.813 -1.774 49.730 1.00 96.19 94 THR A CA 1
ATOM 715 C C . THR A 1 94 ? -27.768 -2.889 50.779 1.00 96.19 94 THR A C 1
ATOM 717 O O . THR A 1 94 ? -28.339 -2.773 51.862 1.00 96.19 94 THR A O 1
ATOM 720 N N . ILE A 1 95 ? -27.050 -3.979 50.497 1.00 95.62 95 ILE A N 1
ATOM 721 C CA . ILE A 1 95 ? -26.884 -5.080 51.455 1.00 95.62 95 ILE A CA 1
ATOM 722 C C . ILE A 1 95 ? -26.059 -4.626 52.665 1.00 95.62 95 ILE A C 1
ATOM 724 O O . ILE A 1 95 ? -26.361 -5.005 53.800 1.00 95.62 95 ILE A O 1
ATOM 728 N N . GLN A 1 96 ? -25.015 -3.822 52.454 1.00 95.62 96 GLN A N 1
ATOM 729 C CA . GLN A 1 96 ? -24.196 -3.284 53.540 1.00 95.62 96 GLN A CA 1
ATOM 730 C C . GLN A 1 96 ? -25.007 -2.370 54.463 1.00 95.62 96 GLN A C 1
ATOM 732 O O . GLN A 1 96 ? -24.928 -2.529 55.683 1.00 95.62 96 GLN A O 1
ATOM 737 N N . THR A 1 97 ? -25.822 -1.464 53.915 1.00 94.44 97 THR A N 1
ATOM 738 C CA . THR A 1 97 ? -26.668 -0.572 54.721 1.00 94.44 97 THR A CA 1
ATOM 739 C C . THR A 1 97 ? -27.732 -1.350 55.491 1.00 94.44 97 THR A C 1
ATOM 741 O O . THR A 1 97 ? -27.873 -1.136 56.696 1.00 94.44 97 THR A O 1
ATOM 744 N N . ALA A 1 98 ? -28.398 -2.322 54.860 1.00 93.81 98 ALA A N 1
ATOM 745 C CA . ALA A 1 98 ? -29.373 -3.186 55.528 1.00 93.81 98 ALA A CA 1
ATOM 746 C C . ALA A 1 98 ? -28.750 -3.977 56.694 1.00 93.81 98 ALA A C 1
ATOM 748 O O . ALA A 1 98 ? -29.330 -4.065 57.777 1.00 93.81 98 ALA A O 1
ATOM 749 N N . ARG A 1 99 ? -27.529 -4.505 56.518 1.00 93.94 99 ARG A N 1
ATOM 750 C CA . ARG A 1 99 ? -26.794 -5.202 57.590 1.00 93.94 99 ARG A CA 1
ATOM 751 C C . ARG A 1 99 ? -26.459 -4.289 58.767 1.00 93.94 99 ARG A C 1
ATOM 753 O O . ARG A 1 99 ? -26.550 -4.729 59.912 1.00 93.94 99 ARG A O 1
ATOM 760 N N . LEU A 1 100 ? -26.057 -3.045 58.505 1.00 91.88 100 LEU A N 1
ATOM 761 C CA . LEU A 1 100 ? -25.762 -2.072 59.561 1.00 91.88 100 LEU A CA 1
ATOM 762 C C . LEU A 1 100 ? -27.025 -1.685 60.334 1.00 91.88 100 LEU A C 1
ATOM 764 O O . LEU A 1 100 ? -26.995 -1.650 61.562 1.00 91.88 100 LEU A O 1
ATOM 768 N N . GLN A 1 101 ? -28.140 -1.469 59.633 1.00 90.19 101 GLN A N 1
ATOM 769 C CA . GLN A 1 101 ? -29.431 -1.193 60.261 1.00 90.19 101 GLN A CA 1
ATOM 770 C C . GLN A 1 101 ? -29.897 -2.364 61.132 1.00 90.19 101 GLN A C 1
ATOM 772 O O . GLN A 1 101 ? -30.249 -2.149 62.288 1.00 90.19 101 GLN A O 1
ATOM 777 N N . SER A 1 102 ? -29.826 -3.602 60.629 1.00 91.50 102 SER A N 1
ATOM 778 C CA . SER A 1 102 ? -30.193 -4.798 61.402 1.00 91.50 102 SER A CA 1
ATOM 779 C C . SER A 1 102 ? -29.390 -4.910 62.701 1.00 91.50 102 SER A C 1
ATOM 781 O O . SER A 1 102 ? -29.967 -5.113 63.766 1.00 91.50 102 SER A O 1
ATOM 783 N N . LYS A 1 103 ? -28.066 -4.704 62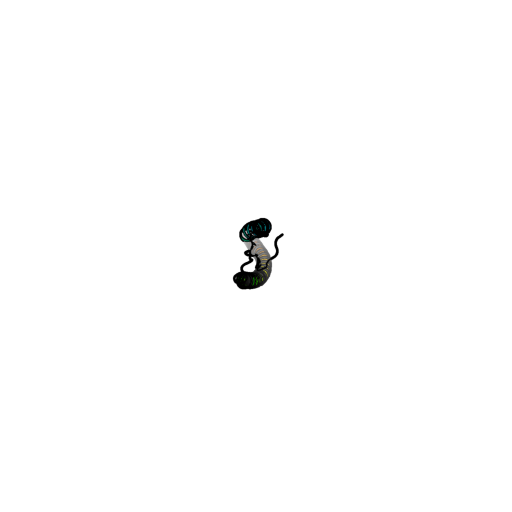.643 1.00 90.56 103 LYS A N 1
ATOM 784 C CA . LYS A 1 103 ? -27.207 -4.715 63.839 1.00 90.56 103 LYS A CA 1
ATOM 785 C C . LYS A 1 103 ? -27.551 -3.601 64.830 1.00 90.56 103 LYS A C 1
ATOM 787 O O . LYS A 1 103 ? -27.494 -3.826 66.035 1.00 90.56 103 LYS A O 1
ATOM 792 N N . ALA A 1 104 ? -27.897 -2.410 64.340 1.00 85.69 104 ALA A N 1
ATOM 793 C CA . ALA A 1 104 ? -28.303 -1.297 65.195 1.00 85.69 104 ALA A CA 1
ATOM 794 C C . ALA A 1 104 ? -29.623 -1.595 65.931 1.00 85.69 104 ALA A C 1
ATOM 796 O O . ALA A 1 104 ? -29.723 -1.340 67.130 1.00 85.69 104 ALA A O 1
ATOM 797 N N . TYR A 1 105 ? -30.600 -2.194 65.240 1.00 84.75 105 TYR A N 1
ATOM 798 C CA . TYR A 1 105 ? -31.863 -2.632 65.844 1.00 84.75 105 TYR A CA 1
ATOM 799 C C . TYR A 1 105 ? -31.656 -3.710 66.916 1.00 84.75 105 TYR A C 1
ATOM 801 O O . TYR A 1 105 ? -32.215 -3.597 68.006 1.00 84.75 105 TYR A O 1
ATOM 809 N N . GLU A 1 106 ? -30.823 -4.720 66.646 1.00 85.12 106 GLU A N 1
ATOM 810 C CA . GLU A 1 106 ? -30.475 -5.751 67.636 1.00 85.12 106 GLU A CA 1
ATOM 811 C C . GLU A 1 106 ? -29.804 -5.156 68.885 1.00 85.12 106 GLU A C 1
ATOM 813 O O . GLU A 1 106 ? -30.086 -5.586 70.005 1.00 85.12 106 GLU A O 1
ATOM 818 N N . GLY A 1 107 ? -28.937 -4.153 68.714 1.00 82.44 107 GLY A N 1
ATOM 819 C CA . GLY A 1 107 ? -28.307 -3.437 69.826 1.00 82.44 107 GLY A CA 1
ATOM 820 C C . GLY A 1 107 ? -29.318 -2.698 70.709 1.00 82.44 107 GLY A C 1
ATOM 821 O O . GLY A 1 107 ? -29.272 -2.829 71.932 1.00 82.44 107 GLY A O 1
ATOM 822 N N . LEU A 1 108 ? -30.271 -1.982 70.100 1.00 82.56 108 LEU A N 1
ATOM 823 C CA . LEU A 1 108 ? -31.318 -1.254 70.830 1.00 82.56 108 LEU A CA 1
ATOM 824 C C . LEU A 1 108 ? -32.234 -2.186 71.635 1.00 82.56 108 LEU A C 1
ATOM 826 O O . LEU A 1 108 ? -32.607 -1.871 72.767 1.00 82.56 108 LEU A O 1
ATOM 830 N N . GLN A 1 109 ? -32.595 -3.337 71.058 1.00 80.06 109 GLN A N 1
ATOM 831 C CA . GLN A 1 109 ? -33.428 -4.325 71.744 1.00 80.06 109 GLN A CA 1
ATOM 832 C C . GLN A 1 109 ? -32.734 -4.879 72.988 1.00 80.06 109 GLN A C 1
ATOM 834 O O . GLN A 1 109 ? -33.359 -4.961 74.041 1.00 80.06 109 GLN A O 1
ATOM 839 N N . LYS A 1 110 ? -31.436 -5.194 72.899 1.00 77.12 110 LYS A N 1
ATOM 840 C CA . LYS A 1 110 ? -30.659 -5.659 74.058 1.00 77.12 110 LYS A CA 1
ATOM 841 C C . LYS A 1 110 ? -30.601 -4.610 75.168 1.00 77.12 110 LYS A C 1
ATOM 843 O O . LYS A 1 110 ? -30.815 -4.951 76.322 1.00 77.12 110 LYS A O 1
ATOM 848 N N . GLN A 1 111 ? -30.406 -3.339 74.818 1.00 73.19 111 GLN A N 1
ATOM 849 C CA . GLN A 1 111 ? -30.350 -2.252 75.799 1.00 73.19 111 GLN A CA 1
ATOM 850 C C . GLN A 1 111 ? -31.701 -1.976 76.483 1.00 73.19 111 GLN A C 1
ATOM 852 O O . GLN A 1 111 ? -31.729 -1.544 77.628 1.00 73.19 111 GLN A O 1
ATOM 857 N N . THR A 1 112 ? -32.820 -2.242 75.803 1.00 69.19 112 THR A N 1
ATOM 858 C CA . THR A 1 112 ? -34.173 -2.060 76.364 1.00 69.19 112 THR A CA 1
ATOM 859 C C . THR A 1 112 ? -34.539 -3.158 77.368 1.00 69.19 112 THR A C 1
ATOM 861 O O . THR A 1 112 ? -35.354 -2.927 78.249 1.00 69.19 112 THR A O 1
ATOM 864 N N . ILE A 1 113 ? -33.955 -4.352 77.240 1.00 70.06 113 ILE A N 1
ATOM 865 C CA . ILE A 1 113 ? -34.231 -5.495 78.127 1.00 70.06 113 ILE A CA 1
ATOM 866 C C . ILE A 1 113 ? -33.404 -5.420 79.429 1.00 70.06 113 ILE A C 1
ATOM 868 O O . ILE A 1 113 ? -33.763 -6.059 80.413 1.00 70.06 113 ILE A O 1
ATOM 872 N N . GLU A 1 114 ? -32.315 -4.643 79.454 1.00 60.81 114 GLU A N 1
ATOM 873 C CA . GLU A 1 114 ? -31.423 -4.481 80.618 1.00 60.81 114 GLU A CA 1
ATOM 874 C C . GLU A 1 114 ? -31.749 -3.265 81.523 1.00 60.81 114 GLU A C 1
ATOM 876 O O . GLU A 1 114 ? -30.995 -2.992 82.458 1.00 60.81 114 GLU A O 1
ATOM 881 N N . LEU A 1 115 ? -32.856 -2.549 81.276 1.00 49.84 115 LEU A N 1
ATOM 882 C CA . LEU A 1 115 ? -33.386 -1.452 82.111 1.00 49.84 115 LEU A CA 1
ATOM 883 C C . LEU A 1 115 ? -34.656 -1.886 82.853 1.00 49.84 115 LEU A C 1
ATOM 885 O O . LEU A 1 115 ? -34.800 -1.479 84.028 1.00 49.84 115 LEU A O 1
#

Foldseek 3Di:
DQDQDDDDDDQDADPDPVCVVVRVVSVVVVVVVVPDDDPHPPPVPVVVVVVVVVVVVVVVVVVVVVVVVVVVVVVVVVVVVVVVVVVVVVVVVVVVVVVVVVVVVVVVVVVVVVD

pLDDT: mean 86.28, std 14.8, range [44.28, 97.31]